Protein AF-U2PLC7-F1 (afdb_monomer_lite)

Secondary structure (DSSP, 8-state):
--SPEEEGGGTEEE-TTT--EEEE-PPPHHHHHHHHHHHHHH-TTSEEEEE-SS-EEES---HHHHHHHHHH---PEEPSS-HHHHHHHS--SEEEEE-S-HHHHHHHHHHHGGGBTTEEEEEETTTEEEEEETT--HHHHHHHHHHHTT--GGG------STT-

Structure (mmCIF, N/CA/C/O backbone):
data_AF-U2PLC7-F1
#
_entry.id   AF-U2PLC7-F1
#
loop_
_atom_site.group_PDB
_atom_site.id
_atom_site.type_symbol
_atom_site.label_atom_id
_atom_site.label_alt_id
_atom_site.label_comp_id
_atom_site.label_asym_id
_atom_site.label_entity_id
_atom_site.label_seq_id
_atom_site.pdbx_PDB_ins_code
_atom_site.Cartn_x
_atom_site.Cartn_y
_atom_site.Cartn_z
_atom_site.occupancy
_atom_site.B_iso_or_equiv
_atom_site.auth_seq_id
_atom_site.auth_comp_id
_atom_site.auth_asym_id
_atom_site.auth_atom_id
_atom_site.pdbx_PDB_model_num
ATOM 1 N N . MET A 1 1 ? 20.062 -13.210 -5.791 1.00 51.31 1 MET A N 1
ATOM 2 C CA . MET A 1 1 ? 19.249 -13.189 -7.028 1.00 51.31 1 MET A CA 1
ATOM 3 C C . MET A 1 1 ? 19.770 -12.076 -7.923 1.00 51.31 1 MET A C 1
ATOM 5 O O . MET A 1 1 ? 20.083 -11.020 -7.391 1.00 51.31 1 MET A O 1
ATOM 9 N N . THR A 1 2 ? 19.917 -12.320 -9.226 1.00 63.03 2 THR A N 1
ATOM 10 C CA . THR A 1 2 ? 20.499 -11.366 -10.198 1.00 63.03 2 THR A CA 1
ATOM 11 C C . THR A 1 2 ? 19.509 -10.904 -11.268 1.00 63.03 2 THR A C 1
ATOM 13 O O . THR A 1 2 ? 19.844 -10.040 -12.065 1.00 63.03 2 THR A O 1
ATOM 16 N N . ALA A 1 3 ? 18.303 -11.476 -11.298 1.00 70.94 3 ALA A N 1
ATOM 17 C CA . ALA A 1 3 ? 17.252 -11.091 -12.231 1.00 70.94 3 ALA A CA 1
ATOM 18 C C . ALA A 1 3 ? 16.467 -9.868 -11.718 1.00 70.94 3 ALA A C 1
ATOM 20 O O . ALA A 1 3 ? 16.354 -9.703 -10.494 1.00 70.94 3 ALA A O 1
ATOM 21 N N . PRO A 1 4 ? 15.898 -9.044 -12.620 1.00 74.12 4 PRO A N 1
ATOM 22 C CA . PRO A 1 4 ? 14.979 -7.971 -12.256 1.00 74.12 4 PRO A CA 1
ATOM 23 C C . PRO A 1 4 ? 13.819 -8.480 -11.401 1.00 74.12 4 PRO A C 1
ATOM 25 O O . PRO A 1 4 ? 13.280 -9.562 -11.635 1.00 74.12 4 PRO A O 1
ATOM 28 N N . GLN A 1 5 ? 13.456 -7.699 -10.390 1.00 79.94 5 GLN A N 1
ATOM 29 C CA . GLN A 1 5 ? 12.392 -8.031 -9.449 1.00 79.94 5 GLN A CA 1
ATOM 30 C C . GLN A 1 5 ? 11.142 -7.221 -9.765 1.00 79.94 5 GLN A C 1
ATOM 32 O O . GLN A 1 5 ? 11.236 -6.026 -10.039 1.00 79.94 5 GLN A O 1
ATOM 37 N N . ILE A 1 6 ? 9.982 -7.875 -9.696 1.00 78.31 6 ILE A N 1
ATOM 38 C CA . ILE A 1 6 ? 8.666 -7.260 -9.877 1.00 78.31 6 ILE A CA 1
ATOM 39 C C . ILE A 1 6 ? 7.971 -7.219 -8.516 1.00 78.31 6 ILE A C 1
ATOM 41 O O . ILE A 1 6 ? 7.800 -8.253 -7.874 1.00 78.31 6 ILE A O 1
ATOM 45 N N . ALA A 1 7 ? 7.550 -6.032 -8.086 1.00 78.56 7 ALA A N 1
ATOM 46 C CA . ALA A 1 7 ? 6.821 -5.808 -6.843 1.00 78.56 7 ALA A CA 1
ATOM 47 C C . ALA A 1 7 ? 5.506 -5.049 -7.094 1.00 78.56 7 ALA A C 1
ATOM 49 O O . ALA A 1 7 ? 5.287 -4.471 -8.163 1.00 78.56 7 ALA A O 1
ATOM 50 N N . PHE A 1 8 ? 4.612 -5.073 -6.099 1.00 81.88 8 PHE A N 1
ATOM 51 C CA . PHE A 1 8 ? 3.339 -4.334 -6.086 1.00 81.88 8 PHE A CA 1
ATOM 52 C C . PHE A 1 8 ? 2.487 -4.539 -7.350 1.00 81.88 8 PHE A C 1
ATOM 54 O O . PHE A 1 8 ? 2.048 -3.577 -7.974 1.00 81.88 8 PHE A O 1
ATOM 61 N N . ASN A 1 9 ? 2.297 -5.797 -7.762 1.00 76.56 9 ASN A N 1
ATOM 62 C CA . ASN A 1 9 ? 1.541 -6.176 -8.965 1.00 76.56 9 ASN A CA 1
ATOM 63 C C . ASN A 1 9 ? 2.055 -5.531 -10.268 1.00 76.56 9 ASN A C 1
ATOM 65 O O . ASN A 1 9 ? 1.284 -5.272 -11.186 1.00 76.56 9 ASN A O 1
ATOM 69 N N . GLY A 1 10 ? 3.365 -5.282 -10.368 1.00 74.25 10 GLY A N 1
ATOM 70 C CA . GLY A 1 10 ? 3.974 -4.597 -11.515 1.00 74.25 10 GLY A CA 1
ATOM 71 C C . GLY A 1 10 ? 4.098 -3.087 -11.326 1.00 74.25 10 GLY A C 1
ATOM 72 O O . GLY A 1 10 ? 4.520 -2.386 -12.240 1.00 74.25 10 GLY A O 1
ATOM 73 N N . GLY A 1 11 ? 3.751 -2.578 -10.141 1.00 75.06 11 GLY A N 1
ATOM 74 C CA . GLY A 1 11 ? 3.923 -1.176 -9.780 1.00 75.06 11 GLY A CA 1
ATOM 75 C C . GLY A 1 11 ? 5.390 -0.768 -9.675 1.00 75.06 11 GLY A C 1
ATOM 76 O O . GLY A 1 11 ? 5.719 0.382 -9.943 1.00 75.06 11 GLY A O 1
ATOM 77 N N . LEU A 1 12 ? 6.279 -1.701 -9.337 1.00 81.25 12 LEU A N 1
ATOM 78 C CA . LEU A 1 12 ? 7.716 -1.463 -9.282 1.00 81.25 12 LEU A CA 1
ATOM 79 C C . LEU A 1 12 ? 8.455 -2.603 -9.979 1.00 81.25 12 LEU A C 1
ATOM 81 O O . LEU A 1 12 ? 8.237 -3.770 -9.655 1.00 81.25 12 LEU A O 1
ATOM 85 N N . ILE A 1 13 ? 9.356 -2.258 -10.896 1.00 82.12 13 ILE A N 1
ATOM 86 C CA . ILE A 1 13 ? 10.337 -3.197 -11.447 1.00 82.12 13 ILE A CA 1
ATOM 87 C C . ILE A 1 13 ? 11.711 -2.589 -11.288 1.00 82.12 13 ILE A C 1
ATOM 89 O O . ILE A 1 13 ? 11.921 -1.445 -11.689 1.00 82.12 13 ILE A O 1
ATOM 93 N N . PHE A 1 14 ? 12.643 -3.342 -10.719 1.00 82.38 14 PHE A N 1
ATOM 94 C CA . PHE A 1 14 ? 14.002 -2.864 -10.507 1.00 82.38 14 PHE A CA 1
ATOM 95 C C . PHE A 1 14 ? 15.031 -3.980 -10.644 1.00 82.38 14 PHE A C 1
ATOM 97 O O . PHE A 1 14 ? 14.757 -5.153 -10.390 1.00 82.38 14 PHE A O 1
ATOM 104 N N . ASP A 1 15 ? 16.240 -3.594 -11.029 1.00 81.62 15 ASP A N 1
ATOM 105 C CA . ASP A 1 15 ? 17.410 -4.459 -10.973 1.00 81.62 15 ASP A CA 1
ATOM 106 C C . ASP A 1 15 ? 17.987 -4.431 -9.544 1.00 81.62 15 ASP A C 1
ATOM 108 O O . ASP A 1 15 ? 18.396 -3.366 -9.069 1.00 81.62 15 ASP A O 1
ATOM 112 N N . PRO A 1 16 ? 18.044 -5.571 -8.833 1.00 78.38 16 PRO A N 1
ATOM 113 C CA . PRO A 1 16 ? 18.529 -5.609 -7.458 1.00 78.38 16 PRO A CA 1
ATOM 114 C C . PRO A 1 16 ? 20.038 -5.339 -7.323 1.00 78.38 16 PRO A C 1
ATOM 116 O O . PRO A 1 16 ? 20.480 -4.977 -6.231 1.00 78.38 16 PRO A O 1
ATOM 119 N N . GLN A 1 17 ? 20.834 -5.502 -8.387 1.00 82.31 17 GLN A N 1
ATOM 120 C CA . GLN A 1 17 ? 22.279 -5.244 -8.363 1.00 82.31 17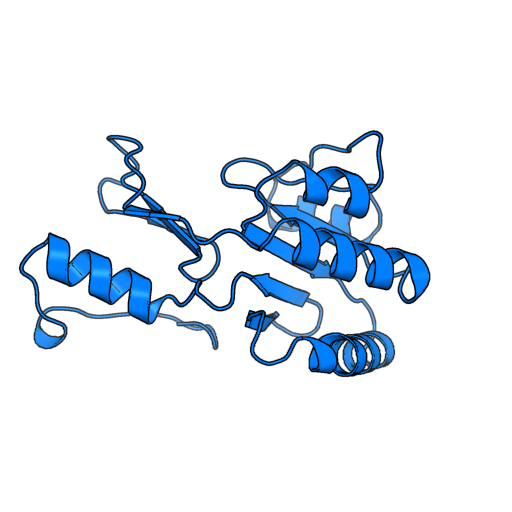 GLN A CA 1
ATOM 121 C C . GLN A 1 17 ? 22.588 -3.762 -8.537 1.00 82.31 17 GLN A C 1
ATOM 123 O O . GLN A 1 17 ? 23.326 -3.177 -7.745 1.00 82.31 17 GLN A O 1
ATOM 128 N N . THR A 1 18 ? 22.016 -3.152 -9.573 1.00 81.81 18 THR A N 1
ATOM 129 C CA . THR A 1 18 ? 22.270 -1.742 -9.901 1.00 81.81 18 THR A CA 1
ATOM 130 C C . THR A 1 18 ? 21.348 -0.788 -9.149 1.00 81.81 18 THR A C 1
ATOM 132 O O . THR A 1 18 ? 21.589 0.418 -9.141 1.00 81.81 18 THR A O 1
ATOM 135 N N . ARG A 1 19 ? 20.287 -1.316 -8.521 1.00 77.75 19 ARG A N 1
ATOM 136 C CA . ARG A 1 19 ? 19.152 -0.562 -7.959 1.00 77.75 19 ARG A CA 1
ATOM 137 C C . ARG A 1 19 ? 18.444 0.321 -8.988 1.00 77.75 19 ARG A C 1
ATOM 139 O O . ARG A 1 19 ? 17.708 1.233 -8.617 1.00 77.75 19 ARG A O 1
ATOM 146 N N . LYS A 1 20 ? 18.654 0.067 -10.283 1.00 80.56 20 LYS A N 1
ATOM 147 C CA . LYS A 1 20 ? 18.008 0.815 -11.356 1.00 80.56 20 LYS A CA 1
ATOM 148 C C . LYS A 1 20 ? 16.533 0.438 -11.416 1.00 80.56 20 LYS A C 1
ATOM 150 O O . LYS A 1 20 ? 16.195 -0.724 -11.631 1.00 80.56 20 LYS A O 1
ATOM 155 N N . THR A 1 21 ? 15.667 1.435 -11.283 1.00 82.19 21 THR A N 1
ATOM 156 C CA . THR A 1 21 ? 14.225 1.276 -11.477 1.00 82.19 21 THR A CA 1
ATOM 157 C C . THR A 1 21 ? 13.889 1.294 -12.968 1.00 82.19 21 THR A C 1
ATOM 159 O O . THR A 1 21 ? 14.269 2.216 -13.688 1.00 82.19 21 THR A O 1
ATOM 162 N N . LEU A 1 22 ? 13.187 0.261 -13.426 1.00 77.06 22 LEU A N 1
ATOM 163 C CA . LEU A 1 22 ? 12.696 0.085 -14.795 1.00 77.06 22 LEU A CA 1
ATOM 164 C C . LEU A 1 22 ? 11.228 0.515 -14.922 1.00 77.06 22 LEU A C 1
ATOM 166 O O . LEU A 1 22 ? 10.853 1.136 -15.910 1.00 77.06 22 LEU A O 1
ATOM 170 N N . VAL A 1 23 ? 10.414 0.239 -13.900 1.00 81.06 23 VAL A N 1
ATOM 171 C CA . VAL A 1 23 ? 9.004 0.652 -13.823 1.00 81.06 23 VAL A CA 1
ATOM 172 C C . VAL A 1 23 ? 8.738 1.261 -12.455 1.00 81.06 23 VAL A C 1
ATOM 174 O O . VAL A 1 23 ? 9.145 0.694 -11.445 1.00 81.06 23 VAL A O 1
ATOM 177 N N . HIS A 1 24 ? 8.053 2.406 -12.430 1.00 85.50 24 HIS A N 1
ATOM 178 C CA . HIS A 1 24 ? 7.680 3.127 -11.211 1.00 85.50 24 HIS A CA 1
ATOM 179 C C . HIS A 1 24 ? 6.255 3.691 -11.335 1.00 85.50 24 HIS A C 1
ATOM 181 O O . HIS A 1 24 ? 6.020 4.818 -11.783 1.00 85.50 24 HIS A O 1
ATOM 187 N N . HIS A 1 25 ? 5.278 2.888 -10.941 1.00 90.50 25 HIS A N 1
ATOM 188 C CA . HIS A 1 25 ? 3.852 3.190 -10.959 1.00 90.50 25 HIS A CA 1
ATOM 189 C C . HIS A 1 25 ? 3.281 3.182 -9.543 1.00 90.50 25 HIS A C 1
ATOM 191 O O . HIS A 1 25 ? 2.477 2.328 -9.174 1.00 90.50 25 HIS A O 1
ATOM 197 N N . ALA A 1 26 ? 3.683 4.182 -8.762 1.00 92.38 26 ALA A N 1
ATOM 198 C CA . ALA A 1 26 ? 3.032 4.504 -7.504 1.00 92.38 26 ALA A CA 1
ATOM 199 C C . ALA A 1 26 ? 1.577 4.970 -7.720 1.00 92.38 26 ALA A C 1
ATOM 201 O O . ALA A 1 26 ? 1.171 5.376 -8.821 1.00 92.38 26 ALA A O 1
ATOM 202 N N . LEU A 1 27 ? 0.790 4.902 -6.650 1.00 95.00 27 LEU A N 1
ATOM 203 C CA . LEU A 1 27 ? -0.517 5.536 -6.550 1.00 95.00 27 LEU A CA 1
ATOM 204 C C . LEU A 1 27 ? -0.367 7.055 -6.648 1.00 95.00 27 LEU A C 1
ATOM 206 O O . LEU A 1 27 ? 0.617 7.635 -6.188 1.00 95.00 27 LEU A O 1
ATOM 210 N N . ASP A 1 28 ? -1.373 7.707 -7.228 1.00 94.69 28 ASP A N 1
ATOM 211 C CA . ASP A 1 28 ? -1.446 9.162 -7.185 1.00 94.69 28 ASP A CA 1
ATOM 212 C C . ASP A 1 28 ? -1.593 9.633 -5.716 1.00 94.69 28 ASP A C 1
ATOM 214 O O . ASP A 1 28 ? -2.453 9.112 -4.992 1.00 94.69 28 ASP A O 1
ATOM 218 N N . PRO A 1 29 ? -0.774 10.596 -5.244 1.00 95.94 29 PRO A N 1
ATOM 219 C CA . PRO A 1 29 ? -0.818 11.077 -3.859 1.00 95.94 29 PRO A CA 1
ATOM 220 C C . PRO A 1 29 ? -2.180 11.636 -3.428 1.00 95.94 29 PRO A C 1
ATOM 222 O O . PRO A 1 29 ? -2.628 11.414 -2.303 1.00 95.94 29 PRO A O 1
ATOM 225 N N . LYS A 1 30 ? -2.890 12.340 -4.323 1.00 95.94 30 LYS A N 1
ATOM 226 C CA . LYS A 1 30 ? -4.215 12.897 -4.004 1.00 95.94 30 LYS A CA 1
ATOM 227 C C . LYS A 1 30 ? -5.258 11.789 -3.934 1.00 95.94 30 LYS A C 1
ATOM 229 O O . LYS A 1 30 ? -6.091 11.792 -3.030 1.00 95.94 30 LYS A O 1
ATOM 234 N N . LEU A 1 31 ? -5.197 10.838 -4.864 1.00 96.56 31 LEU A N 1
ATOM 235 C CA . LEU A 1 31 ? -6.094 9.687 -4.902 1.00 96.56 31 LEU A CA 1
ATOM 236 C C . LEU A 1 31 ? -5.929 8.799 -3.666 1.00 96.56 31 LEU A C 1
ATOM 238 O O . LEU A 1 31 ? -6.914 8.484 -3.004 1.00 96.56 31 LEU A O 1
ATOM 242 N N . SER A 1 32 ? -4.693 8.435 -3.325 1.00 97.31 32 SER A N 1
ATOM 243 C CA . SER A 1 32 ? -4.398 7.629 -2.134 1.00 97.31 32 SER A CA 1
ATOM 244 C C . SER A 1 32 ? -4.796 8.355 -0.847 1.00 97.31 32 SER A C 1
ATOM 246 O O . SER A 1 32 ? -5.477 7.763 -0.012 1.00 97.31 32 SER A O 1
ATOM 248 N N . SER A 1 33 ? -4.493 9.652 -0.719 1.00 98.31 33 SER A N 1
ATOM 249 C CA . SER A 1 33 ? -4.954 10.479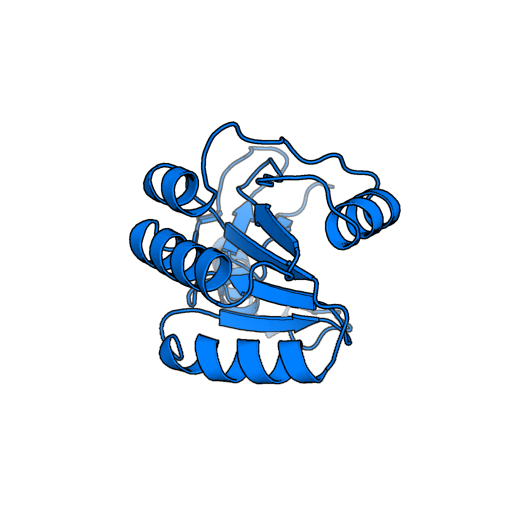 0.406 1.00 98.31 33 SER A CA 1
ATOM 250 C C . SER A 1 33 ? -6.484 10.497 0.540 1.00 98.31 33 SER A C 1
ATOM 252 O O . SER A 1 33 ? -7.013 10.343 1.645 1.00 98.31 33 SER A O 1
ATOM 254 N N . ASN A 1 34 ? -7.210 10.620 -0.576 1.00 98.31 34 ASN A N 1
ATOM 255 C CA . ASN A 1 34 ? -8.674 10.587 -0.591 1.00 98.31 34 ASN A CA 1
ATOM 256 C C . ASN A 1 34 ? -9.223 9.222 -0.138 1.00 98.31 34 ASN A C 1
ATOM 258 O O . ASN A 1 34 ? -10.067 9.158 0.756 1.00 98.31 34 ASN A O 1
ATOM 262 N N . ILE A 1 35 ? -8.702 8.124 -0.696 1.00 98.38 35 ILE A N 1
ATOM 263 C CA . ILE A 1 35 ? -9.096 6.760 -0.308 1.00 98.38 35 ILE A CA 1
ATOM 264 C C . ILE A 1 35 ? -8.859 6.544 1.192 1.00 98.38 35 ILE A C 1
ATOM 266 O O . ILE A 1 35 ? -9.756 6.088 1.897 1.00 98.38 35 ILE A O 1
ATOM 270 N N . LEU A 1 36 ? -7.690 6.932 1.704 1.00 98.69 36 LEU A N 1
ATOM 271 C CA . LEU A 1 36 ? -7.340 6.789 3.120 1.00 98.69 36 LEU A CA 1
ATOM 272 C C . LEU A 1 36 ? -8.231 7.641 4.032 1.00 98.69 36 LEU A C 1
ATOM 274 O O . LEU A 1 36 ? -8.618 7.184 5.105 1.00 98.69 36 LEU A O 1
ATOM 278 N N . THR A 1 37 ? -8.630 8.836 3.588 1.00 98.62 37 THR A N 1
ATOM 279 C CA . THR A 1 37 ? -9.601 9.677 4.309 1.00 98.62 37 THR A CA 1
ATOM 280 C C . THR A 1 37 ? -10.955 8.977 4.431 1.00 98.62 37 THR A C 1
ATOM 282 O O . THR A 1 37 ? -11.537 8.925 5.514 1.00 98.62 37 THR A O 1
ATOM 285 N N . ILE A 1 38 ? -11.445 8.396 3.333 1.00 98.38 38 ILE A N 1
ATOM 286 C CA . ILE A 1 38 ? -12.705 7.644 3.306 1.00 98.38 38 ILE A CA 1
ATOM 287 C C . ILE A 1 38 ? -12.637 6.428 4.232 1.00 98.38 38 ILE A C 1
ATOM 289 O O . ILE A 1 38 ? -13.584 6.188 4.982 1.00 98.38 38 ILE A O 1
ATOM 293 N N . LEU A 1 39 ? -11.536 5.673 4.190 1.00 98.25 39 LEU A N 1
ATOM 294 C CA . LEU A 1 39 ? -11.334 4.499 5.041 1.00 98.25 39 LEU A CA 1
ATOM 295 C C . LEU A 1 39 ? -11.347 4.886 6.521 1.00 98.25 39 LEU A C 1
ATOM 297 O O . LEU A 1 39 ? -12.101 4.296 7.289 1.00 98.25 39 LEU A O 1
ATOM 301 N N . ALA A 1 40 ? -10.611 5.929 6.906 1.00 97.81 40 ALA A N 1
ATOM 302 C CA . ALA A 1 40 ? -10.582 6.402 8.288 1.00 97.81 40 ALA A CA 1
ATOM 303 C C . ALA A 1 40 ? -11.966 6.856 8.792 1.00 97.81 40 ALA A C 1
ATOM 305 O O . ALA A 1 40 ? -12.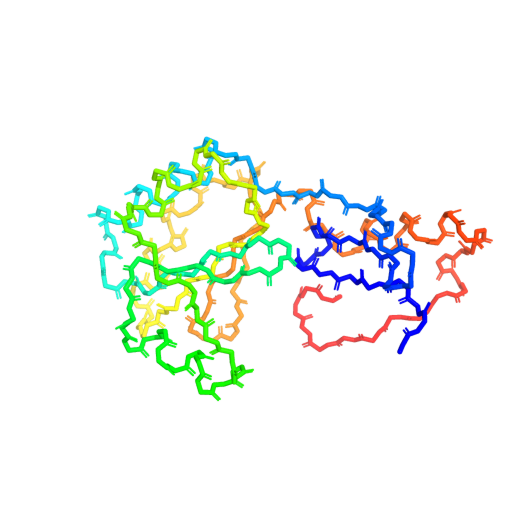312 6.622 9.948 1.00 97.81 40 ALA A O 1
ATOM 306 N N . GLN A 1 41 ? -12.772 7.490 7.933 1.00 97.94 41 GLN A N 1
ATOM 307 C CA . GLN A 1 41 ? -14.091 8.013 8.309 1.00 97.94 41 GLN A CA 1
ATOM 308 C C . GLN A 1 41 ? -15.190 6.948 8.341 1.00 97.94 41 GLN A C 1
ATOM 310 O O . GLN A 1 41 ? -16.057 6.988 9.212 1.00 97.94 41 GLN A O 1
ATOM 315 N N . LYS A 1 42 ? -15.202 6.034 7.365 1.00 97.94 42 LYS A N 1
ATOM 316 C CA . LYS A 1 42 ? -16.310 5.088 7.158 1.00 97.94 42 LYS A CA 1
ATOM 317 C C . LYS A 1 42 ? -16.006 3.669 7.625 1.00 97.94 42 LYS A C 1
ATOM 319 O O . LYS A 1 42 ? -16.938 2.917 7.891 1.00 97.94 42 LYS A O 1
ATOM 324 N N . PHE A 1 43 ? -14.728 3.311 7.707 1.00 97.62 43 PHE A N 1
ATOM 325 C CA . PHE A 1 43 ? -14.264 1.963 8.023 1.00 97.62 43 PHE A CA 1
ATOM 326 C C . PHE A 1 43 ? -13.146 1.971 9.082 1.00 97.62 43 PHE A C 1
ATOM 328 O O . PHE A 1 43 ? -12.100 1.357 8.868 1.00 97.62 43 PHE A O 1
ATOM 335 N N . PRO A 1 44 ? -13.322 2.649 10.235 1.00 96.44 44 PRO A N 1
ATOM 336 C CA . PRO A 1 44 ? -12.269 2.770 11.248 1.00 96.44 44 PRO A CA 1
ATOM 337 C C . PRO A 1 44 ? -11.813 1.422 11.834 1.00 96.44 44 PRO A C 1
ATOM 339 O O . PRO A 1 44 ? -10.710 1.336 12.377 1.00 96.44 44 PRO A O 1
ATOM 342 N N . GLN A 1 45 ? -12.643 0.379 11.721 1.00 95.81 45 GLN A N 1
ATOM 343 C CA . GLN A 1 45 ? -12.352 -0.988 12.155 1.00 95.81 45 GLN A CA 1
ATOM 344 C C . GLN A 1 45 ? -11.381 -1.743 11.237 1.00 95.81 45 GLN A C 1
ATOM 346 O O . GLN A 1 45 ? -10.849 -2.768 11.643 1.00 95.81 45 GLN A O 1
ATOM 351 N N . VAL A 1 46 ? -11.167 -1.272 10.007 1.00 97.81 46 VAL A N 1
ATOM 352 C CA . VAL A 1 46 ? -10.296 -1.934 9.029 1.00 97.81 46 VAL A CA 1
ATOM 353 C C . VAL A 1 46 ? -8.845 -1.591 9.336 1.00 97.81 46 VAL A C 1
ATOM 355 O O . VAL A 1 46 ? -8.496 -0.416 9.470 1.00 97.81 46 VAL A O 1
ATOM 358 N N . SER A 1 47 ? -7.986 -2.606 9.410 1.00 98.44 47 SER A N 1
ATOM 359 C CA . SER A 1 47 ? -6.545 -2.385 9.525 1.00 98.44 47 SER A CA 1
ATOM 360 C C . SER A 1 47 ? -5.995 -1.950 8.172 1.00 98.44 47 SER A C 1
ATOM 362 O O . SER A 1 47 ? -6.208 -2.622 7.160 1.00 98.44 47 SER A O 1
ATOM 364 N N . VAL A 1 48 ? -5.269 -0.833 8.148 1.00 98.50 48 VAL A N 1
ATOM 365 C CA . VAL A 1 48 ? -4.733 -0.245 6.915 1.00 98.50 48 VAL A CA 1
ATOM 366 C C . VAL A 1 48 ? -3.214 -0.202 6.970 1.00 98.50 48 VAL A C 1
ATOM 368 O O . VAL A 1 48 ? -2.624 0.348 7.899 1.00 98.50 48 VAL A O 1
ATOM 371 N N . SER A 1 49 ? -2.595 -0.760 5.936 1.00 98.44 49 SER A N 1
ATOM 372 C CA . SER A 1 49 ? -1.154 -0.744 5.704 1.00 98.44 49 SER A CA 1
ATOM 373 C C . SER A 1 49 ? -0.828 0.011 4.422 1.00 98.44 49 SER A C 1
ATOM 375 O O . SER A 1 49 ? -1.436 -0.246 3.384 1.00 98.44 49 SER A O 1
ATOM 377 N N . CYS A 1 50 ? 0.156 0.903 4.476 1.00 98.50 50 CYS A N 1
ATOM 378 C CA . CYS A 1 50 ? 0.681 1.618 3.315 1.00 98.50 50 CYS A CA 1
ATOM 379 C C . CYS A 1 50 ? 2.109 1.154 3.034 1.00 98.50 50 CYS A C 1
ATOM 381 O O . CYS A 1 50 ? 2.916 1.094 3.954 1.00 98.50 50 CYS A O 1
ATOM 383 N N . TYR A 1 51 ? 2.436 0.862 1.781 1.00 97.56 51 TYR A N 1
ATOM 384 C CA . TYR A 1 51 ? 3.785 0.465 1.381 1.00 97.56 51 TYR A CA 1
ATOM 385 C C . TYR A 1 51 ? 4.344 1.462 0.376 1.00 97.56 51 TYR A C 1
ATOM 387 O O . TYR A 1 51 ? 3.681 1.759 -0.626 1.00 97.56 51 TYR A O 1
ATOM 395 N N . ASP A 1 52 ? 5.554 1.949 0.629 1.00 94.38 52 ASP A N 1
ATOM 396 C CA . ASP A 1 52 ? 6.386 2.543 -0.417 1.00 94.38 52 ASP A CA 1
ATOM 397 C C . ASP A 1 52 ? 7.339 1.479 -0.998 1.00 94.38 52 ASP A C 1
ATOM 399 O O . ASP A 1 52 ? 7.094 0.279 -0.872 1.00 94.38 52 ASP A O 1
ATOM 403 N N . GLN A 1 53 ? 8.396 1.898 -1.694 1.00 87.94 53 GLN A N 1
ATOM 404 C CA . GLN A 1 53 ? 9.369 0.978 -2.283 1.00 87.94 53 GLN A CA 1
ATOM 405 C C . GLN A 1 53 ? 10.128 0.125 -1.245 1.00 87.94 53 GLN A C 1
ATOM 407 O O . GLN A 1 53 ? 10.565 -0.977 -1.583 1.00 87.94 53 GLN A O 1
ATOM 412 N N . ALA A 1 54 ? 10.338 0.628 -0.032 1.00 88.75 54 ALA A N 1
ATOM 413 C CA . ALA A 1 54 ? 11.219 0.032 0.968 1.00 88.75 54 ALA A CA 1
ATOM 414 C C . ALA A 1 54 ? 10.491 -0.346 2.261 1.00 88.75 54 ALA A C 1
ATOM 416 O O . ALA A 1 54 ? 10.841 -1.345 2.889 1.00 88.75 54 ALA A O 1
ATOM 417 N N . ASP A 1 55 ? 9.487 0.435 2.639 1.00 96.25 55 ASP A N 1
ATOM 418 C CA . ASP A 1 55 ? 8.965 0.469 3.989 1.00 96.25 55 ASP A CA 1
ATOM 419 C C . ASP A 1 55 ? 7.451 0.254 4.035 1.00 96.25 55 ASP A C 1
ATOM 421 O O . ASP A 1 55 ? 6.688 0.540 3.105 1.00 96.25 55 ASP A O 1
ATOM 425 N N . TRP A 1 56 ? 7.024 -0.264 5.182 1.00 97.88 56 TRP A N 1
ATOM 426 C CA . TRP A 1 56 ? 5.638 -0.511 5.543 1.00 97.88 56 TRP A CA 1
ATOM 427 C C . TRP A 1 56 ? 5.225 0.471 6.636 1.00 97.88 56 TRP A C 1
ATOM 429 O O . TRP A 1 56 ? 5.841 0.502 7.696 1.00 97.88 56 TRP A O 1
ATOM 439 N N . TYR A 1 57 ? 4.166 1.240 6.406 1.00 98.62 57 TYR A N 1
ATOM 440 C CA . TYR A 1 57 ? 3.670 2.277 7.304 1.00 98.62 57 TYR A CA 1
ATOM 441 C C . TYR A 1 57 ? 2.259 1.981 7.796 1.00 98.62 57 TYR A C 1
ATOM 443 O O . TYR A 1 57 ? 1.395 1.538 7.032 1.00 98.62 57 TYR A O 1
ATOM 451 N N . VAL A 1 58 ? 2.018 2.301 9.065 1.00 98.62 58 VAL A N 1
ATOM 452 C CA . VAL A 1 58 ? 0.705 2.192 9.711 1.00 98.62 58 VAL A CA 1
ATOM 453 C C . VAL A 1 58 ? 0.458 3.384 10.631 1.00 98.62 58 VAL A C 1
ATOM 455 O O . VAL A 1 58 ? 1.386 3.951 11.206 1.00 98.62 58 VAL A O 1
ATOM 458 N N . GLU A 1 59 ? -0.811 3.735 10.817 1.00 97.38 59 GLU A N 1
ATOM 459 C CA . GLU A 1 59 ? -1.235 4.710 11.832 1.00 97.38 59 GLU A CA 1
ATOM 460 C 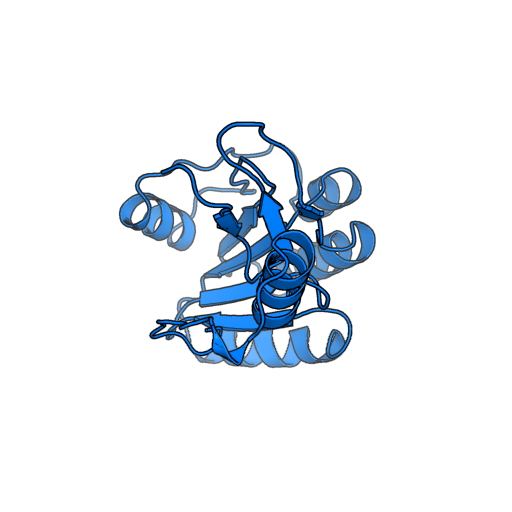C . GLU A 1 59 ? -1.152 4.134 13.255 1.00 97.38 59 GLU A C 1
ATOM 462 O O . GLU A 1 59 ? -0.838 4.836 14.213 1.00 97.38 59 GLU A O 1
ATOM 467 N N . ARG A 1 60 ? -1.447 2.839 13.400 1.00 96.44 60 ARG A N 1
ATOM 468 C CA . ARG A 1 60 ? -1.460 2.116 14.674 1.00 96.44 60 ARG A CA 1
ATOM 469 C C . ARG A 1 60 ? -1.209 0.630 14.443 1.00 96.44 60 ARG A C 1
ATOM 471 O O . ARG A 1 60 ? -1.459 0.118 13.357 1.00 96.44 60 ARG A O 1
ATOM 478 N N . VAL A 1 61 ? -0.780 -0.062 15.492 1.00 97.81 61 VAL A N 1
ATOM 479 C CA . VAL A 1 61 ? -0.663 -1.524 15.503 1.00 97.81 61 VAL A CA 1
ATOM 480 C C . VAL A 1 61 ? -1.913 -2.102 16.163 1.00 97.81 61 VAL A C 1
ATOM 482 O O . VAL A 1 61 ? -2.040 -2.071 17.386 1.00 97.81 61 VAL A O 1
ATOM 485 N N . ASP A 1 62 ? -2.853 -2.584 15.352 1.00 97.12 62 ASP A N 1
ATOM 486 C CA . ASP A 1 62 ? -4.060 -3.292 15.794 1.00 97.12 62 ASP A CA 1
ATOM 487 C C . ASP A 1 62 ? -4.003 -4.791 15.436 1.00 97.12 62 ASP A C 1
ATOM 489 O O . ASP A 1 62 ? -2.954 -5.301 15.040 1.00 97.12 62 ASP A O 1
ATOM 493 N N . GLY A 1 63 ? -5.104 -5.523 15.638 1.00 96.69 63 GLY A N 1
ATOM 494 C CA . GLY A 1 63 ? -5.143 -6.982 15.485 1.00 96.69 63 GLY A CA 1
ATOM 495 C C . GLY A 1 63 ? -4.715 -7.470 14.098 1.00 96.69 63 GLY A C 1
ATOM 496 O O . GLY A 1 63 ? -3.881 -8.372 14.005 1.00 96.69 63 GLY A O 1
ATOM 497 N N . GLY A 1 64 ? -5.214 -6.835 13.032 1.00 96.75 64 GLY A N 1
ATOM 498 C CA . GLY A 1 64 ? -4.827 -7.172 11.662 1.00 96.75 64 GLY A CA 1
ATOM 499 C C . GLY A 1 64 ? -3.347 -6.894 11.399 1.00 96.75 64 GLY A C 1
ATOM 500 O O . GLY A 1 64 ? -2.652 -7.736 10.834 1.00 96.75 64 GLY A O 1
ATOM 501 N N . ILE A 1 65 ? -2.821 -5.764 11.884 1.00 97.94 65 ILE A N 1
ATOM 502 C CA . ILE A 1 65 ? -1.390 -5.449 11.750 1.00 97.94 65 ILE A CA 1
ATOM 503 C C . ILE A 1 65 ? -0.522 -6.454 12.517 1.00 97.94 65 ILE A C 1
ATOM 505 O O . ILE A 1 65 ? 0.475 -6.925 11.976 1.00 97.94 65 ILE A O 1
ATOM 509 N N . LEU A 1 66 ? -0.900 -6.842 13.739 1.00 97.75 66 LEU A N 1
ATOM 510 C CA . LEU A 1 66 ? -0.180 -7.866 14.506 1.00 97.75 66 LEU A CA 1
ATOM 511 C C . LEU A 1 66 ? -0.158 -9.218 13.784 1.00 97.75 66 LEU A C 1
ATOM 513 O O . LEU A 1 66 ? 0.874 -9.895 13.780 1.00 97.75 66 LEU A O 1
ATOM 517 N N . HIS A 1 67 ? -1.275 -9.601 13.164 1.00 95.19 67 HIS A N 1
ATOM 518 C CA . HIS A 1 67 ? -1.347 -10.807 12.347 1.00 95.19 67 HIS A CA 1
ATOM 519 C C . HIS A 1 67 ? -0.376 -10.732 11.162 1.00 95.19 67 HIS A C 1
ATOM 521 O O . HIS A 1 67 ? 0.424 -11.645 10.951 1.00 95.19 67 HIS A O 1
ATOM 527 N N . GLU A 1 68 ? -0.371 -9.605 10.452 1.00 95.81 68 GLU A N 1
ATOM 528 C CA . GLU A 1 68 ? 0.515 -9.387 9.311 1.00 95.81 68 GLU A CA 1
ATOM 529 C C . GLU A 1 68 ? 2.000 -9.379 9.705 1.00 95.81 68 GLU A C 1
ATOM 531 O O . GLU A 1 68 ? 2.845 -9.941 9.002 1.00 95.81 68 GLU A O 1
ATOM 536 N N . GLN A 1 69 ? 2.338 -8.805 10.864 1.00 96.94 69 GLN A N 1
ATOM 537 C CA . GLN A 1 69 ? 3.695 -8.862 11.413 1.00 96.94 69 GLN A CA 1
ATOM 538 C C . GLN A 1 69 ? 4.140 -10.304 11.670 1.00 96.94 69 GLN A C 1
ATOM 540 O O . GLN A 1 69 ? 5.290 -10.654 11.398 1.00 96.94 69 GLN A O 1
ATOM 545 N N . ALA A 1 70 ? 3.248 -11.150 12.192 1.00 96.19 70 ALA A N 1
ATOM 546 C CA . ALA A 1 70 ? 3.548 -12.557 12.437 1.00 96.19 70 ALA A CA 1
ATOM 547 C C . ALA A 1 70 ? 3.752 -13.334 11.126 1.00 96.19 70 ALA A C 1
ATOM 549 O O . ALA A 1 70 ? 4.669 -14.155 11.038 1.00 96.19 70 ALA A O 1
ATOM 550 N N . LEU A 1 71 ? 2.938 -13.040 10.107 1.00 93.38 71 LEU A N 1
ATOM 551 C CA . LEU A 1 71 ? 2.997 -13.682 8.794 1.00 93.38 71 LEU A CA 1
ATOM 552 C C . LEU A 1 71 ? 4.277 -13.313 8.029 1.00 93.38 71 LEU A C 1
ATOM 554 O O . LEU A 1 71 ? 5.012 -14.187 7.569 1.00 93.38 71 LEU A O 1
ATOM 558 N N . THR A 1 72 ? 4.566 -12.018 7.922 1.00 91.88 72 THR A N 1
ATOM 559 C CA . THR A 1 72 ? 5.678 -11.493 7.109 1.00 91.88 72 THR A CA 1
ATOM 560 C C . THR A 1 72 ? 7.011 -11.467 7.849 1.00 91.88 72 THR A C 1
ATOM 562 O O . THR A 1 72 ? 8.065 -11.361 7.220 1.00 91.88 72 THR A O 1
ATOM 565 N N . ARG A 1 73 ? 6.978 -11.542 9.188 1.00 94.88 73 ARG A N 1
ATOM 566 C CA . ARG A 1 73 ? 8.117 -11.288 10.090 1.00 94.88 73 ARG A CA 1
ATOM 567 C C . ARG A 1 73 ? 8.720 -9.889 9.932 1.00 94.88 73 ARG A C 1
ATOM 569 O O . ARG A 1 73 ? 9.866 -9.664 10.324 1.00 94.88 73 ARG A O 1
ATOM 576 N N . GLN A 1 74 ? 7.958 -8.951 9.377 1.00 94.06 74 GLN A N 1
ATOM 577 C CA . GLN A 1 74 ? 8.343 -7.552 9.234 1.00 94.06 74 GLN A CA 1
ATOM 578 C C . GLN A 1 74 ? 7.694 -6.708 10.333 1.00 94.06 74 GLN A C 1
ATOM 580 O O . GLN A 1 74 ? 6.724 -7.115 10.976 1.00 94.06 74 GLN A O 1
ATOM 585 N N . LYS A 1 75 ? 8.254 -5.525 10.588 1.00 94.81 75 LYS A N 1
ATOM 586 C CA . LYS A 1 75 ? 7.686 -4.552 11.527 1.00 94.81 75 LYS A CA 1
ATOM 587 C C . LYS A 1 75 ? 7.331 -3.280 10.765 1.00 94.81 75 LYS A C 1
ATOM 589 O O . LYS A 1 75 ? 8.197 -2.796 10.039 1.00 94.81 75 LYS A O 1
ATOM 594 N N . PRO A 1 76 ? 6.119 -2.734 10.944 1.00 97.88 76 PRO A N 1
ATOM 595 C CA . PRO A 1 76 ? 5.772 -1.473 10.327 1.00 97.88 76 PRO A CA 1
ATOM 596 C C . PRO A 1 76 ? 6.460 -0.311 11.043 1.00 97.88 76 PRO A C 1
ATOM 598 O O . PRO A 1 76 ? 6.758 -0.364 12.241 1.00 97.88 76 PRO A O 1
ATOM 601 N N . ILE A 1 77 ? 6.622 0.778 10.309 1.00 98.50 77 ILE A N 1
ATOM 602 C CA . ILE A 1 77 ? 6.889 2.107 10.830 1.00 98.50 77 ILE A CA 1
ATOM 603 C C . ILE A 1 77 ? 5.549 2.712 11.248 1.00 98.50 77 ILE A C 1
ATOM 605 O O . ILE A 1 77 ? 4.659 2.944 10.428 1.00 98.50 77 ILE A O 1
ATOM 609 N N . VAL A 1 78 ? 5.402 2.977 12.544 1.00 98.38 78 VAL A N 1
ATOM 610 C CA . VAL A 1 78 ? 4.236 3.695 13.068 1.00 98.38 78 VAL A CA 1
ATOM 611 C C . VAL A 1 78 ? 4.462 5.191 12.874 1.00 98.38 78 VAL A C 1
ATOM 613 O O . VAL A 1 78 ? 5.409 5.754 13.428 1.00 98.38 78 VAL A O 1
ATOM 616 N N . ILE A 1 79 ? 3.609 5.833 12.080 1.00 98.12 79 ILE A N 1
ATOM 617 C CA . ILE A 1 79 ? 3.721 7.264 11.770 1.00 98.12 79 ILE A CA 1
ATOM 618 C C . ILE A 1 79 ? 2.960 8.126 12.789 1.00 98.12 79 ILE A C 1
ATOM 620 O O . ILE A 1 79 ? 1.967 7.701 13.367 1.00 98.12 79 ILE A O 1
ATOM 624 N N . GLN A 1 80 ? 3.411 9.368 13.000 1.00 96.62 80 GLN A N 1
ATOM 625 C CA . GLN A 1 80 ? 2.806 10.314 13.959 1.00 96.62 80 GLN A CA 1
ATOM 626 C C . GLN A 1 80 ? 1.734 11.234 13.340 1.00 96.62 80 GLN A C 1
ATOM 628 O O . GLN A 1 80 ? 1.400 12.277 13.896 1.00 96.62 80 GLN A O 1
ATOM 633 N N . GLN A 1 81 ? 1.210 10.870 12.173 1.00 96.62 81 GLN A N 1
ATOM 634 C CA . GLN A 1 81 ? 0.170 11.603 11.452 1.00 96.62 81 GLN A CA 1
ATOM 635 C C . GLN A 1 81 ? -0.804 10.613 10.816 1.00 96.62 81 GLN A C 1
ATOM 637 O O . GLN A 1 81 ? -0.538 9.412 10.798 1.00 96.62 81 GLN A O 1
ATOM 642 N N . THR A 1 82 ? -1.913 11.101 10.263 1.00 98.12 82 THR A N 1
ATOM 643 C CA . THR A 1 82 ? -2.831 10.214 9.534 1.00 98.12 82 THR A CA 1
ATOM 644 C C . THR A 1 82 ? -2.170 9.680 8.258 1.00 98.12 82 THR A C 1
ATOM 646 O O . THR A 1 82 ? -1.407 10.391 7.596 1.00 98.12 82 THR A O 1
ATOM 649 N N . LEU A 1 83 ? -2.501 8.454 7.856 1.00 98.44 83 LEU A N 1
ATOM 650 C CA . LEU A 1 83 ? -2.116 7.864 6.576 1.00 98.44 83 LEU A CA 1
ATOM 651 C C . LEU A 1 83 ? -2.589 8.755 5.423 1.00 98.44 83 LEU A C 1
ATOM 653 O O . LEU A 1 83 ? -1.872 8.909 4.439 1.00 98.44 83 LEU A O 1
ATOM 657 N N . ALA A 1 84 ? -3.750 9.402 5.563 1.00 98.06 84 ALA A N 1
ATOM 658 C CA . ALA A 1 84 ? -4.252 10.357 4.581 1.00 98.06 84 ALA A CA 1
ATOM 659 C C . ALA A 1 84 ? -3.312 11.559 4.389 1.00 98.06 84 ALA A C 1
ATOM 661 O O . ALA A 1 84 ? -3.039 11.925 3.247 1.00 98.06 84 ALA A O 1
ATOM 662 N N . GLN A 1 85 ? -2.800 12.158 5.470 1.00 98.00 85 GLN A N 1
ATOM 663 C CA . GLN A 1 85 ? -1.802 13.237 5.398 1.00 98.00 85 GLN A CA 1
ATOM 664 C C . GLN A 1 85 ? -0.464 12.724 4.862 1.00 98.00 85 GLN A C 1
ATOM 666 O O . GLN A 1 85 ? 0.153 13.368 4.018 1.00 98.00 85 GLN A O 1
ATOM 671 N N . PHE A 1 86 ? -0.039 11.541 5.308 1.00 97.81 86 PHE A N 1
ATOM 672 C CA . PHE A 1 86 ? 1.196 10.907 4.854 1.00 97.81 86 PHE A CA 1
ATOM 673 C C . PHE A 1 86 ? 1.205 10.675 3.341 1.00 97.81 86 PHE A C 1
ATOM 675 O O . PHE A 1 86 ? 2.157 11.059 2.663 1.00 97.81 86 PHE A O 1
ATOM 682 N N . ALA A 1 87 ? 0.108 10.154 2.796 1.00 97.44 87 ALA A N 1
ATOM 683 C CA . ALA A 1 87 ? -0.040 9.871 1.374 1.00 97.44 87 ALA A CA 1
ATOM 684 C C . ALA A 1 87 ? 0.005 11.116 0.471 1.00 97.44 87 ALA A C 1
ATOM 686 O O . ALA A 1 87 ? 0.290 10.985 -0.713 1.00 97.44 87 ALA A O 1
ATOM 687 N N . GLN A 1 88 ? -0.223 12.327 0.996 1.00 95.56 88 GLN A N 1
ATOM 688 C CA . GLN A 1 88 ? -0.120 13.559 0.196 1.00 95.56 88 GLN A CA 1
ATOM 689 C C . GLN A 1 88 ? 1.319 13.884 -0.209 1.00 95.56 88 GLN A C 1
ATOM 691 O O . GLN A 1 88 ? 1.535 14.565 -1.211 1.00 95.56 88 GLN A O 1
ATOM 696 N N . THR A 1 89 ? 2.293 13.429 0.579 1.00 93.25 89 THR A N 1
ATOM 697 C CA . THR A 1 89 ? 3.713 13.765 0.412 1.00 93.25 89 THR A CA 1
ATOM 698 C C . THR A 1 89 ? 4.599 12.545 0.179 1.00 93.25 89 THR A C 1
ATOM 700 O O . THR A 1 89 ? 5.772 12.716 -0.141 1.00 93.25 89 THR A O 1
ATOM 703 N N . HIS A 1 90 ? 4.053 11.330 0.290 1.00 93.50 90 HIS A N 1
ATOM 704 C CA . HIS A 1 90 ? 4.795 10.078 0.142 1.00 93.50 90 HIS A CA 1
ATOM 705 C C . HIS A 1 90 ? 4.285 9.258 -1.041 1.00 93.50 90 HIS A C 1
ATOM 707 O O . HIS A 1 90 ? 3.083 9.130 -1.274 1.00 93.50 90 HIS A O 1
ATOM 713 N N . SER A 1 91 ? 5.223 8.683 -1.794 1.00 93.50 91 SER A N 1
ATOM 714 C CA . SER A 1 91 ? 4.914 7.863 -2.963 1.00 93.50 91 SER A CA 1
ATOM 715 C C . SER A 1 91 ? 4.607 6.430 -2.531 1.00 93.50 91 SER A C 1
ATOM 717 O O . SER A 1 91 ? 5.508 5.631 -2.296 1.00 93.50 91 SER A O 1
ATOM 719 N N . LEU A 1 92 ? 3.319 6.120 -2.400 1.00 96.75 92 LEU A N 1
ATOM 720 C CA . LEU A 1 92 ? 2.844 4.797 -2.002 1.00 96.75 92 LEU A CA 1
ATOM 721 C C . LEU A 1 92 ? 2.592 3.920 -3.226 1.00 96.75 92 LEU A C 1
ATOM 723 O O . LEU A 1 92 ? 1.957 4.351 -4.185 1.00 96.75 92 LEU A O 1
ATOM 727 N N . PHE A 1 93 ? 3.025 2.666 -3.184 1.00 95.62 93 PHE A N 1
ATOM 728 C CA . PHE A 1 93 ? 2.770 1.691 -4.245 1.00 95.62 93 PHE A CA 1
ATOM 729 C C . PHE A 1 93 ? 1.561 0.810 -3.967 1.00 95.62 93 PHE A C 1
ATOM 731 O O . PHE A 1 93 ? 0.881 0.390 -4.906 1.00 95.62 93 PHE A O 1
ATOM 738 N N . LYS A 1 94 ? 1.295 0.529 -2.689 1.00 96.56 94 LYS A N 1
ATOM 739 C CA . LYS A 1 94 ? 0.219 -0.367 -2.276 1.00 96.56 94 LYS A CA 1
ATOM 740 C C . LYS A 1 94 ? -0.438 0.121 -0.996 1.00 96.56 94 LYS A C 1
ATOM 742 O O . LYS A 1 94 ? 0.253 0.461 -0.036 1.00 96.56 94 LYS A O 1
ATOM 747 N N . LEU A 1 95 ? -1.765 0.089 -0.976 1.00 98.25 95 LEU A N 1
ATOM 748 C CA . LEU A 1 95 ? -2.548 0.072 0.256 1.00 98.25 95 LEU A CA 1
ATOM 749 C C . LEU A 1 95 ? -3.057 -1.355 0.449 1.00 98.25 95 LEU A C 1
ATOM 751 O O . LEU A 1 95 ? -3.592 -1.945 -0.488 1.00 98.25 95 LEU A O 1
ATOM 755 N N . MET A 1 96 ? -2.886 -1.916 1.637 1.00 97.88 96 MET A N 1
ATOM 756 C CA . MET A 1 96 ? -3.395 -3.238 1.985 1.00 97.88 96 MET A CA 1
ATOM 757 C C . MET A 1 96 ? -4.361 -3.105 3.149 1.00 97.88 96 MET A C 1
ATOM 759 O O . MET A 1 96 ? -4.017 -2.551 4.196 1.00 97.88 96 MET A O 1
ATOM 763 N N . LEU A 1 97 ? -5.574 -3.594 2.932 1.00 98.38 97 LEU A N 1
ATOM 764 C CA . LEU A 1 97 ? -6.662 -3.575 3.892 1.00 98.38 97 LEU A CA 1
ATOM 765 C C . LEU A 1 97 ? -6.851 -4.988 4.430 1.00 98.38 97 LEU A C 1
ATOM 767 O O . LEU A 1 97 ? -6.970 -5.925 3.639 1.00 98.38 97 LEU A O 1
ATOM 771 N N . ILE A 1 98 ? -6.897 -5.123 5.752 1.00 97.75 98 ILE A N 1
ATOM 772 C CA . ILE A 1 98 ? -7.164 -6.393 6.434 1.00 97.75 98 ILE A CA 1
ATOM 773 C C . ILE A 1 98 ? -8.538 -6.287 7.084 1.00 97.75 98 ILE A C 1
ATOM 775 O O . ILE A 1 98 ? -8.826 -5.334 7.815 1.00 97.75 98 ILE A O 1
ATOM 779 N N . VAL A 1 99 ? -9.399 -7.241 6.749 1.00 96.31 99 VAL A N 1
ATOM 780 C CA . VAL A 1 99 ? -10.828 -7.209 7.036 1.00 96.31 99 VAL A CA 1
ATOM 781 C C . VAL A 1 99 ? -11.249 -8.542 7.643 1.00 96.31 99 VAL A C 1
ATOM 783 O O . VAL A 1 99 ? -11.132 -9.599 7.016 1.00 96.31 99 VAL A O 1
ATOM 786 N N . ASP A 1 100 ? -11.776 -8.487 8.861 1.00 90.38 100 ASP A N 1
ATOM 787 C CA . ASP A 1 100 ? -12.097 -9.692 9.627 1.00 90.38 100 ASP A CA 1
ATOM 788 C C . ASP A 1 100 ? -13.439 -10.323 9.228 1.00 90.38 100 ASP A C 1
ATOM 790 O O . ASP A 1 100 ? -13.617 -11.533 9.377 1.00 90.38 100 ASP A O 1
ATOM 794 N N . ASP A 1 101 ? -14.377 -9.539 8.685 1.00 93.06 101 ASP A N 1
ATOM 795 C CA . ASP A 1 101 ? -15.732 -10.000 8.381 1.00 93.06 101 ASP A CA 1
ATOM 796 C C . ASP A 1 101 ? -16.191 -9.711 6.939 1.00 93.06 101 ASP A C 1
ATOM 798 O O . ASP A 1 101 ? -15.820 -8.728 6.289 1.00 93.06 101 ASP A O 1
ATOM 802 N N . THR A 1 102 ? -17.046 -10.597 6.424 1.00 93.81 102 THR A N 1
ATOM 803 C CA . THR A 1 102 ? -17.533 -10.548 5.040 1.00 93.81 102 THR A CA 1
ATOM 804 C C . THR A 1 102 ? -18.431 -9.342 4.762 1.00 93.81 102 THR A C 1
ATOM 806 O O . THR A 1 102 ? -18.427 -8.836 3.639 1.00 93.81 102 THR A O 1
ATOM 809 N N . GLN A 1 103 ? -19.189 -8.861 5.751 1.00 96.19 103 GLN A N 1
ATOM 810 C CA . GLN A 1 103 ? -20.095 -7.727 5.565 1.00 96.19 103 GLN A CA 1
ATOM 811 C C . GLN A 1 103 ? -19.295 -6.435 5.359 1.00 96.19 103 GLN A C 1
ATOM 813 O O . GLN A 1 103 ? -19.568 -5.687 4.415 1.00 96.19 103 GLN A O 1
ATOM 818 N N . THR A 1 104 ? -18.258 -6.210 6.169 1.00 96.81 104 THR A N 1
ATOM 819 C CA . THR A 1 104 ? -17.312 -5.105 5.985 1.00 96.81 104 THR A CA 1
ATOM 820 C C . THR A 1 104 ? -16.585 -5.225 4.648 1.00 96.81 104 THR A C 1
ATOM 822 O O . THR A 1 104 ? -16.488 -4.232 3.931 1.00 96.81 104 THR A O 1
ATOM 825 N N . MET A 1 105 ? -16.139 -6.425 4.252 1.00 96.50 105 MET A N 1
ATOM 826 C CA . MET A 1 105 ? -15.486 -6.642 2.950 1.00 96.50 105 MET A CA 1
ATOM 827 C C . MET A 1 105 ? -16.398 -6.245 1.777 1.00 96.50 105 MET A C 1
ATOM 829 O O . MET A 1 105 ? -15.960 -5.569 0.846 1.00 96.50 105 MET A O 1
ATOM 833 N N . GLN A 1 106 ? -17.677 -6.625 1.814 1.00 96.25 106 GLN A N 1
ATOM 834 C CA . GLN A 1 106 ? -18.644 -6.242 0.780 1.00 96.25 106 GLN A CA 1
ATOM 835 C C . GLN A 1 106 ? -18.897 -4.730 0.758 1.00 96.25 106 GLN A C 1
ATOM 837 O O . GLN A 1 106 ? -18.903 -4.124 -0.315 1.00 96.25 106 GLN A O 1
ATOM 842 N N . ALA A 1 107 ? -19.059 -4.108 1.928 1.00 97.25 107 ALA A N 1
ATOM 843 C CA . ALA A 1 107 ? -19.254 -2.665 2.037 1.00 97.25 107 ALA A CA 1
ATOM 844 C C . ALA A 1 107 ? -18.027 -1.873 1.549 1.00 97.25 107 ALA A C 1
ATOM 846 O O . ALA A 1 107 ? -18.186 -0.864 0.861 1.00 97.25 107 ALA A O 1
ATOM 847 N N . LEU A 1 108 ? -16.813 -2.348 1.847 1.00 96.88 108 LEU A N 1
ATOM 848 C CA . LEU A 1 108 ? -15.565 -1.776 1.340 1.00 96.88 108 LEU A CA 1
ATOM 849 C C . LEU A 1 108 ? -15.497 -1.839 -0.179 1.00 96.88 108 LEU A C 1
ATOM 851 O O . LEU A 1 108 ? -15.216 -0.823 -0.806 1.00 96.88 108 LEU A O 1
ATOM 855 N N . LYS A 1 109 ? -15.781 -3.002 -0.774 1.00 95.88 109 LYS A N 1
ATOM 856 C CA . LYS A 1 109 ? -15.805 -3.156 -2.234 1.00 95.88 109 LYS A CA 1
ATOM 857 C C . LYS A 1 109 ? -16.794 -2.189 -2.875 1.00 95.88 109 LYS A C 1
ATOM 859 O O . LYS A 1 109 ? -16.399 -1.410 -3.729 1.00 95.88 109 LYS A O 1
ATOM 864 N N . CYS A 1 110 ? -18.025 -2.142 -2.364 1.00 97.00 110 CYS A N 1
ATOM 865 C CA . CYS A 1 110 ? -19.039 -1.204 -2.845 1.00 97.00 110 CYS A CA 1
ATOM 866 C C . CYS A 1 110 ? -18.591 0.262 -2.715 1.00 97.00 110 CYS A C 1
ATOM 868 O O . CYS A 1 110 ? -18.815 1.064 -3.620 1.00 97.00 110 CYS A O 1
ATOM 870 N N . GLN A 1 111 ? -17.921 0.630 -1.617 1.00 97.19 111 GLN A N 1
ATOM 871 C CA . GLN A 1 111 ? -17.356 1.971 -1.483 1.00 97.19 111 GLN A CA 1
ATOM 872 C C . GLN A 1 111 ? -16.232 2.205 -2.503 1.00 97.19 111 GLN A C 1
ATOM 874 O O . GLN A 1 111 ? -16.139 3.303 -3.049 1.00 97.19 111 GLN A O 1
ATOM 879 N N . LEU A 1 112 ? -15.373 1.219 -2.751 1.00 96.44 112 LEU A N 1
ATOM 880 C CA . LEU A 1 112 ? -14.227 1.343 -3.650 1.00 96.44 112 LEU A CA 1
ATOM 881 C C . LEU A 1 112 ? -14.605 1.289 -5.135 1.00 96.44 112 LEU A C 1
ATOM 883 O O . LEU A 1 112 ?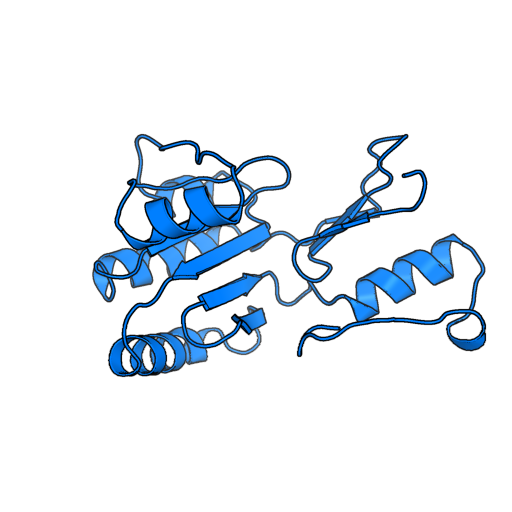 -13.838 1.795 -5.951 1.00 96.44 112 LEU A O 1
ATOM 887 N N . ASP A 1 113 ? -15.798 0.803 -5.483 1.00 95.25 113 ASP A N 1
ATOM 888 C CA . ASP A 1 113 ? -16.309 0.787 -6.861 1.00 95.25 113 ASP A CA 1
ATOM 889 C C . ASP A 1 113 ? -16.332 2.186 -7.500 1.00 95.25 113 ASP A C 1
ATOM 891 O O . ASP A 1 113 ? -16.159 2.315 -8.712 1.00 95.25 113 ASP A O 1
ATOM 895 N N . GLN A 1 114 ? -16.450 3.255 -6.701 1.00 95.75 114 GLN A N 1
ATOM 896 C CA . GLN A 1 114 ? -16.362 4.637 -7.196 1.00 95.75 114 GLN A CA 1
ATOM 897 C C . GLN A 1 114 ? -14.985 4.999 -7.785 1.00 95.75 114 GLN A C 1
ATOM 899 O O . GLN A 1 114 ? -14.859 6.001 -8.486 1.00 95.75 114 GLN A O 1
ATOM 904 N N . PHE A 1 115 ? -13.955 4.201 -7.491 1.00 95.56 115 PHE A N 1
ATOM 905 C CA . PHE A 1 115 ? -12.595 4.343 -8.009 1.00 95.56 115 PHE A CA 1
ATOM 906 C C . PHE A 1 115 ? -12.293 3.350 -9.143 1.00 95.56 115 PHE A C 1
ATOM 908 O O . PHE A 1 115 ? -11.144 3.226 -9.582 1.00 95.56 115 PHE A O 1
ATOM 915 N N . THR A 1 116 ? -13.307 2.644 -9.646 1.00 92.31 116 THR A N 1
ATOM 916 C CA . THR A 1 116 ? -13.155 1.769 -10.810 1.00 92.31 116 THR A CA 1
ATOM 917 C C . THR A 1 116 ? -12.604 2.565 -11.991 1.00 92.31 116 THR A C 1
ATOM 919 O O . THR A 1 116 ? -13.091 3.645 -12.316 1.00 92.31 116 THR A O 1
ATOM 922 N N . GLY A 1 117 ? -11.558 2.037 -12.629 1.00 92.38 117 GLY A N 1
ATOM 923 C CA . GLY A 1 117 ? -10.889 2.699 -13.750 1.00 92.38 117 GLY A CA 1
ATOM 924 C C . GLY A 1 117 ? -9.872 3.774 -13.353 1.00 92.38 117 GLY A C 1
ATOM 925 O O . GLY A 1 117 ? -9.293 4.390 -14.243 1.00 92.38 117 GLY A O 1
ATOM 926 N N . VAL A 1 118 ? -9.612 3.988 -12.056 1.00 94.12 118 VAL A N 1
ATOM 927 C CA . VAL A 1 118 ? -8.496 4.835 -11.580 1.00 94.12 118 VAL A CA 1
ATOM 928 C C . VAL A 1 118 ? -7.525 4.109 -10.643 1.00 94.12 118 VAL A C 1
ATOM 930 O O . VAL A 1 118 ? -6.371 4.524 -10.525 1.00 94.12 118 VAL A O 1
ATOM 933 N N . ILE A 1 119 ? -7.943 2.999 -10.031 1.00 94.62 119 ILE A N 1
ATOM 934 C CA . ILE A 1 119 ? -7.091 2.092 -9.245 1.00 94.62 119 ILE A CA 1
ATOM 935 C C . ILE A 1 119 ? -7.253 0.647 -9.717 1.00 94.62 119 ILE A C 1
ATOM 937 O O . ILE A 1 119 ? -8.278 0.291 -10.297 1.00 94.62 119 ILE A O 1
ATOM 941 N N . ASN A 1 120 ? -6.273 -0.193 -9.390 1.00 93.12 120 ASN A N 1
ATOM 942 C CA . ASN A 1 120 ? -6.471 -1.636 -9.329 1.00 93.12 120 ASN A CA 1
ATOM 943 C C . ASN A 1 120 ? -6.843 -2.005 -7.894 1.00 93.12 120 ASN A C 1
ATOM 945 O O . ASN A 1 120 ? -6.124 -1.651 -6.961 1.00 93.12 120 ASN A O 1
ATOM 949 N N . CYS A 1 121 ? -7.963 -2.704 -7.721 1.00 93.94 121 CYS A N 1
ATOM 950 C CA . CYS A 1 121 ? -8.407 -3.216 -6.432 1.00 93.94 121 CYS A CA 1
ATOM 951 C C . CYS A 1 121 ? -8.618 -4.727 -6.542 1.00 93.94 121 CYS A C 1
ATOM 953 O O . CYS A 1 121 ? -9.415 -5.183 -7.363 1.00 93.94 121 CYS A O 1
ATOM 955 N N . GLN A 1 122 ? -7.873 -5.504 -5.759 1.00 91.56 122 GLN A N 1
ATOM 956 C CA . GLN A 1 122 ? -7.856 -6.963 -5.846 1.00 91.56 122 GLN A CA 1
ATOM 957 C C . GLN A 1 122 ? -8.022 -7.581 -4.465 1.00 91.56 122 GLN A C 1
ATOM 959 O O . GLN A 1 122 ? -7.383 -7.161 -3.505 1.00 91.56 122 GLN A O 1
ATOM 964 N N . GLN A 1 123 ? -8.877 -8.595 -4.359 1.00 92.44 123 GLN A N 1
ATOM 965 C CA . GLN A 1 123 ? -9.010 -9.362 -3.127 1.00 92.44 123 GLN A CA 1
ATOM 966 C C . GLN A 1 123 ? -8.001 -10.511 -3.129 1.00 92.44 123 GLN A C 1
ATOM 968 O O . GLN A 1 123 ? -7.956 -11.287 -4.084 1.00 92.44 123 GLN A O 1
ATOM 973 N N . ALA A 1 124 ? -7.232 -10.636 -2.050 1.00 87.06 124 ALA A N 1
ATOM 974 C CA . ALA A 1 124 ? -6.333 -11.758 -1.817 1.00 87.06 124 ALA A CA 1
ATOM 975 C C . ALA A 1 124 ? -6.890 -12.624 -0.675 1.00 87.06 124 ALA A C 1
ATOM 977 O O . ALA A 1 124 ? -7.024 -12.192 0.472 1.00 87.06 124 ALA A O 1
ATOM 978 N N . GLY A 1 125 ? -7.276 -13.859 -0.998 1.00 88.00 125 GLY A N 1
ATOM 979 C CA . GLY A 1 125 ? -7.975 -14.730 -0.051 1.00 88.00 125 GLY A CA 1
ATOM 980 C C . GLY A 1 125 ? -9.270 -14.101 0.482 1.00 88.00 125 GLY A C 1
ATOM 981 O O . GLY A 1 125 ? -9.942 -13.339 -0.209 1.00 88.00 125 GLY A O 1
ATOM 982 N N . ASN A 1 126 ? -9.632 -14.415 1.727 1.00 89.00 126 ASN A N 1
ATOM 983 C CA . ASN A 1 126 ? -10.902 -13.965 2.310 1.00 89.00 126 ASN A CA 1
ATOM 984 C C . ASN A 1 126 ? -10.804 -12.632 3.061 1.00 89.00 126 ASN A C 1
ATOM 986 O O . ASN A 1 126 ? -11.813 -11.945 3.196 1.00 89.00 126 ASN A O 1
ATOM 990 N N . HIS A 1 127 ? -9.605 -12.264 3.515 1.00 93.44 127 HIS A N 1
ATOM 991 C CA . HIS A 1 127 ? -9.412 -11.195 4.499 1.00 93.44 127 HIS A CA 1
ATOM 992 C C . HIS A 1 127 ? -8.677 -9.973 3.959 1.00 93.44 127 HIS A C 1
ATOM 994 O O . HIS A 1 127 ? -8.691 -8.933 4.608 1.00 93.44 127 HIS A O 1
ATOM 1000 N N . TYR A 1 128 ? -8.057 -10.067 2.781 1.00 96.00 128 TYR A N 1
ATOM 1001 C CA . TYR A 1 128 ? -7.214 -8.995 2.269 1.00 96.00 128 TYR A CA 1
ATOM 1002 C C . TYR A 1 128 ? -7.819 -8.336 1.040 1.00 96.00 128 TYR A C 1
ATOM 1004 O O . TYR A 1 128 ? -8.305 -9.007 0.127 1.00 96.00 128 TYR A O 1
ATOM 1012 N N . LEU A 1 129 ? -7.724 -7.012 1.000 1.00 96.56 129 LEU A N 1
ATOM 1013 C CA . LEU A 1 129 ? -7.984 -6.213 -0.187 1.00 96.56 129 LEU A CA 1
ATOM 1014 C C . LEU A 1 129 ? -6.768 -5.328 -0.461 1.00 96.56 129 LEU A C 1
ATOM 1016 O O . LEU A 1 129 ? -6.354 -4.540 0.388 1.00 96.56 129 LEU A O 1
ATOM 1020 N N . GLU A 1 130 ? -6.188 -5.466 -1.644 1.00 95.88 130 GLU A N 1
ATOM 1021 C CA . GLU A 1 130 ? -5.034 -4.694 -2.084 1.00 95.88 130 GLU A CA 1
ATOM 1022 C C . GLU A 1 130 ? -5.459 -3.628 -3.089 1.00 95.88 130 GLU A C 1
ATOM 1024 O O . GLU A 1 130 ? -6.237 -3.889 -4.009 1.00 95.88 130 GLU A O 1
ATOM 1029 N N . ILE A 1 131 ? -4.921 -2.424 -2.920 1.00 96.62 131 ILE A N 1
ATOM 1030 C CA . ILE A 1 131 ? -5.117 -1.292 -3.818 1.00 96.62 131 ILE A CA 1
ATOM 1031 C C . ILE A 1 131 ? -3.754 -0.866 -4.355 1.00 96.62 131 ILE A C 1
ATOM 1033 O O . ILE A 1 131 ? -2.870 -0.484 -3.586 1.00 96.62 131 ILE A O 1
ATOM 1037 N N . THR A 1 132 ? -3.596 -0.894 -5.674 1.00 95.56 132 THR A N 1
ATOM 1038 C CA . THR A 1 132 ? -2.392 -0.442 -6.384 1.00 95.56 132 THR A CA 1
ATOM 1039 C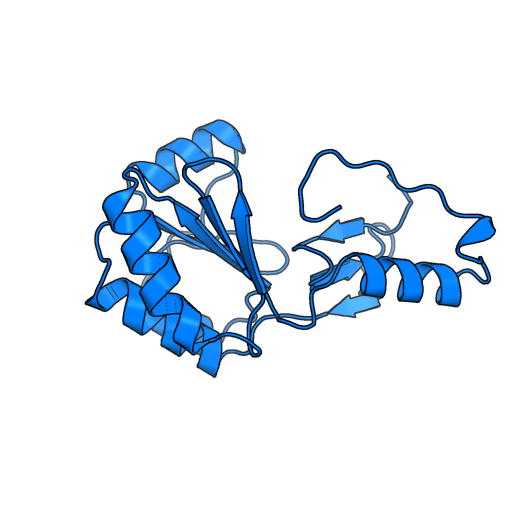 C . THR A 1 132 ? -2.762 0.516 -7.518 1.00 95.56 132 THR A C 1
ATOM 1041 O O . THR A 1 132 ? -3.936 0.736 -7.833 1.00 95.56 132 THR A O 1
ATOM 1044 N N . SER A 1 133 ? -1.754 1.145 -8.126 1.00 93.56 133 SER A N 1
ATOM 1045 C CA . SER A 1 133 ? -1.955 1.992 -9.307 1.00 93.56 133 SER A CA 1
ATOM 1046 C C . SER A 1 133 ? -2.646 1.206 -10.422 1.00 93.56 133 SER A C 1
ATOM 1048 O O . SER A 1 133 ? -2.290 0.057 -10.664 1.00 93.56 133 SER A O 1
ATOM 1050 N N . LEU A 1 134 ? -3.562 1.826 -11.172 1.00 90.19 134 LEU A N 1
ATOM 1051 C CA . LEU A 1 134 ? -4.154 1.190 -12.361 1.00 90.19 134 LEU A CA 1
ATOM 1052 C C . LEU A 1 134 ? -3.080 0.749 -13.375 1.00 90.19 134 LEU A C 1
ATOM 1054 O O . LEU A 1 134 ? -3.231 -0.258 -14.059 1.00 90.19 134 LEU A O 1
ATOM 1058 N N . ARG A 1 135 ? -1.962 1.488 -13.429 1.00 85.25 135 ARG A N 1
ATOM 1059 C CA . ARG A 1 135 ? -0.801 1.184 -14.281 1.00 85.25 135 ARG A CA 1
ATOM 1060 C C . ARG A 1 135 ? 0.064 0.038 -13.750 1.00 85.25 135 ARG A C 1
ATOM 1062 O O . ARG A 1 135 ? 0.914 -0.460 -14.479 1.00 85.25 135 ARG A O 1
ATOM 1069 N N . ALA A 1 136 ? -0.120 -0.368 -12.494 1.00 79.88 136 ALA A N 1
ATOM 1070 C CA . ALA A 1 136 ? 0.555 -1.522 -11.918 1.00 79.88 136 ALA A CA 1
ATOM 1071 C C . ALA A 1 136 ? -0.120 -2.798 -12.438 1.00 79.88 136 ALA A C 1
ATOM 1073 O O . ALA A 1 136 ? -1.042 -3.325 -11.813 1.00 79.88 136 ALA A O 1
ATOM 1074 N N . GLN A 1 137 ? 0.308 -3.245 -13.619 1.00 71.62 137 GLN A N 1
ATOM 1075 C CA . GLN A 1 137 ? -0.108 -4.509 -14.219 1.00 71.62 137 GLN A CA 1
ATOM 1076 C C . GLN A 1 137 ? 1.128 -5.366 -14.499 1.00 71.62 137 GLN A C 1
ATOM 1078 O O . GLN A 1 137 ? 1.991 -4.974 -15.289 1.00 71.62 137 GLN A O 1
ATOM 1083 N N . LYS A 1 138 ? 1.209 -6.552 -13.875 1.00 66.56 138 LYS A N 1
ATOM 1084 C CA . LYS A 1 138 ? 2.363 -7.462 -14.000 1.00 66.56 138 LYS A CA 1
ATOM 1085 C C . LYS A 1 138 ? 2.688 -7.783 -15.456 1.00 66.56 138 LYS A C 1
ATOM 1087 O O . LYS A 1 138 ? 3.850 -7.696 -15.834 1.00 66.56 138 LYS A O 1
ATOM 1092 N N . ALA A 1 139 ? 1.673 -8.064 -16.276 1.00 64.00 139 ALA A N 1
ATOM 1093 C CA . ALA A 1 139 ? 1.849 -8.350 -17.699 1.00 64.00 139 ALA A CA 1
ATOM 1094 C C . ALA A 1 139 ? 2.557 -7.206 -18.445 1.00 64.00 139 ALA A C 1
ATOM 1096 O O . ALA A 1 139 ? 3.508 -7.448 -19.181 1.00 64.00 139 ALA A O 1
ATOM 1097 N N . GLN A 1 140 ? 2.170 -5.951 -18.193 1.00 65.44 140 GLN A N 1
ATOM 1098 C CA . GLN A 1 140 ? 2.825 -4.787 -18.799 1.00 65.44 140 GLN A CA 1
ATOM 1099 C C . GLN A 1 140 ? 4.275 -4.632 -18.313 1.00 65.44 140 GLN A C 1
ATOM 1101 O O . GLN A 1 140 ? 5.173 -4.267 -19.076 1.00 65.44 140 GLN A O 1
ATOM 1106 N N . GLY A 1 141 ? 4.509 -4.949 -17.042 1.00 65.31 141 GLY A N 1
ATOM 1107 C CA . GLY A 1 141 ? 5.835 -4.980 -16.448 1.00 65.31 141 GLY A CA 1
ATOM 1108 C C . GLY A 1 141 ? 6.761 -6.023 -17.084 1.00 65.31 141 GLY A C 1
ATOM 1109 O O . GLY A 1 141 ? 7.900 -5.714 -17.432 1.00 65.31 141 GLY A O 1
ATOM 1110 N N . ILE A 1 142 ? 6.251 -7.238 -17.293 1.00 68.88 142 ILE A N 1
ATOM 1111 C CA . ILE A 1 142 ? 6.960 -8.331 -17.971 1.00 68.88 142 ILE A CA 1
ATOM 1112 C C . ILE A 1 142 ? 7.233 -7.967 -19.433 1.00 68.88 142 ILE A C 1
ATOM 1114 O O . ILE A 1 142 ? 8.352 -8.158 -19.897 1.00 68.88 142 ILE A O 1
ATOM 1118 N N . MET A 1 143 ? 6.265 -7.374 -20.138 1.00 65.31 143 MET A N 1
ATOM 1119 C CA . MET A 1 143 ? 6.458 -6.884 -21.510 1.00 65.31 143 MET A CA 1
ATOM 1120 C C . MET A 1 143 ? 7.587 -5.857 -21.600 1.00 65.31 143 MET A C 1
ATOM 1122 O O . MET A 1 143 ? 8.481 -6.001 -22.428 1.00 65.31 143 MET A O 1
ATOM 1126 N N . THR A 1 144 ? 7.606 -4.879 -20.690 1.00 65.50 144 THR A N 1
ATOM 1127 C CA . THR A 1 144 ? 8.685 -3.876 -20.608 1.00 65.50 144 THR A CA 1
ATOM 1128 C C . THR A 1 144 ? 10.053 -4.536 -20.404 1.00 65.50 144 THR A C 1
ATOM 1130 O O . THR A 1 144 ? 11.056 -4.115 -20.981 1.00 65.50 144 THR A O 1
ATOM 1133 N N . LEU A 1 145 ? 10.106 -5.591 -19.584 1.00 68.81 145 LEU A N 1
ATOM 1134 C CA . LEU A 1 145 ? 11.335 -6.331 -19.327 1.00 68.81 145 LEU A CA 1
ATOM 1135 C C . LEU A 1 145 ? 11.802 -7.118 -20.562 1.00 68.81 145 LEU A C 1
ATOM 1137 O O . LEU A 1 145 ? 12.987 -7.057 -20.900 1.00 68.81 145 LEU A O 1
ATOM 1141 N N . LEU A 1 146 ? 10.884 -7.820 -21.230 1.00 70.56 146 LEU A N 1
ATOM 1142 C CA . LEU A 1 146 ? 11.155 -8.593 -22.443 1.00 70.56 146 LEU A CA 1
ATOM 1143 C C . LEU A 1 146 ? 11.675 -7.693 -23.571 1.00 70.56 146 LEU A C 1
ATOM 1145 O O . LEU A 1 146 ? 12.735 -7.977 -24.125 1.00 70.56 146 LEU A O 1
ATOM 1149 N N . GLU A 1 147 ? 11.018 -6.553 -23.812 1.00 66.19 147 GLU A N 1
ATOM 1150 C CA . GLU A 1 147 ? 11.458 -5.547 -24.791 1.00 66.19 147 GLU A CA 1
ATOM 1151 C C . GLU A 1 147 ? 12.873 -5.037 -24.491 1.00 66.19 147 GLU A C 1
ATOM 1153 O O . GLU A 1 147 ? 13.712 -4.964 -25.386 1.00 66.19 147 GLU A O 1
ATOM 1158 N N . SER A 1 148 ? 13.174 -4.735 -23.222 1.00 67.56 148 SER A N 1
ATOM 1159 C CA . SER A 1 148 ? 14.509 -4.265 -22.820 1.00 67.56 148 SER A CA 1
ATOM 1160 C C . SER A 1 148 ? 15.612 -5.328 -22.920 1.00 67.56 148 SER A C 1
ATOM 1162 O O . SER A 1 148 ? 16.792 -4.980 -22.876 1.00 67.56 148 SER A O 1
ATOM 1164 N N . SER A 1 149 ? 15.230 -6.603 -23.043 1.00 65.44 149 SER A N 1
ATOM 1165 C CA . SER A 1 149 ? 16.138 -7.755 -23.112 1.00 65.44 149 SER A CA 1
ATOM 1166 C C . SER A 1 149 ? 16.200 -8.386 -24.508 1.00 65.44 149 SER A C 1
ATOM 1168 O O . SER A 1 149 ? 16.812 -9.439 -24.651 1.00 65.44 149 SER A O 1
ATOM 1170 N N . GLU A 1 150 ? 15.557 -7.776 -25.514 1.00 73.38 150 GLU A N 1
ATOM 1171 C CA . GLU A 1 150 ? 15.396 -8.319 -26.876 1.00 73.38 150 GLU A CA 1
ATOM 1172 C C . GLU A 1 150 ? 14.762 -9.727 -26.920 1.00 73.38 150 GLU A C 1
ATOM 1174 O O . GLU A 1 150 ? 14.989 -10.491 -27.855 1.00 73.38 150 GLU A O 1
ATOM 1179 N N . LEU A 1 151 ? 13.947 -10.070 -25.917 1.00 71.06 151 LEU A N 1
ATOM 1180 C CA . LEU A 1 151 ? 13.245 -11.351 -25.822 1.00 71.06 151 LEU A CA 1
ATOM 1181 C C . LEU A 1 151 ? 11.773 -11.190 -26.202 1.00 71.06 151 LEU A C 1
ATOM 1183 O O . LEU A 1 151 ? 11.156 -10.148 -25.980 1.00 71.06 151 LEU A O 1
ATOM 1187 N N . THR A 1 152 ? 11.182 -12.248 -26.743 1.00 72.44 152 THR A N 1
ATOM 1188 C CA . THR A 1 152 ? 9.761 -12.294 -27.093 1.00 72.44 152 THR A CA 1
ATOM 1189 C C . THR A 1 152 ? 8.946 -13.071 -26.061 1.00 72.44 152 THR A C 1
ATOM 1191 O O . THR A 1 152 ? 9.455 -13.901 -25.312 1.00 72.44 152 THR A O 1
ATOM 1194 N N . LEU A 1 153 ? 7.629 -12.851 -26.053 1.00 66.44 153 LEU A N 1
ATOM 1195 C CA . LEU A 1 153 ? 6.684 -13.610 -25.223 1.00 66.44 153 LEU A CA 1
ATOM 1196 C C . LEU A 1 153 ? 6.746 -15.125 -25.492 1.00 66.44 153 LEU A C 1
ATOM 1198 O O . LEU A 1 153 ? 6.505 -15.914 -24.587 1.00 66.44 153 LEU A O 1
ATOM 1202 N N . ALA A 1 154 ? 7.103 -15.532 -26.717 1.00 70.25 154 ALA A N 1
ATOM 1203 C CA . ALA A 1 154 ? 7.269 -16.937 -27.095 1.00 70.25 154 ALA A CA 1
ATOM 1204 C C . ALA A 1 154 ? 8.490 -17.603 -26.432 1.00 70.25 154 ALA A C 1
ATOM 1206 O O . ALA A 1 154 ? 8.559 -18.828 -26.358 1.00 70.25 154 ALA A O 1
ATOM 1207 N N . GLU A 1 155 ? 9.435 -16.802 -25.942 1.00 68.00 155 GLU A N 1
ATOM 1208 C CA . GLU A 1 155 ? 10.646 -17.243 -25.244 1.00 68.00 155 GLU A CA 1
ATOM 1209 C C . GLU A 1 155 ? 10.496 -17.134 -23.717 1.00 68.00 155 GLU A C 1
ATOM 1211 O O . GLU A 1 155 ? 11.421 -17.461 -22.972 1.00 68.00 155 GLU A O 1
ATOM 1216 N N . ALA A 1 156 ? 9.326 -16.694 -23.241 1.00 67.81 156 ALA A N 1
ATOM 1217 C CA . ALA A 1 156 ? 9.017 -16.508 -21.833 1.00 67.81 156 ALA A CA 1
ATOM 1218 C C . ALA A 1 156 ? 8.076 -17.604 -21.310 1.00 67.81 156 ALA A C 1
ATOM 1220 O O . ALA A 1 156 ? 7.130 -18.021 -21.975 1.00 67.81 156 ALA A O 1
ATOM 1221 N N . ALA A 1 157 ? 8.302 -18.028 -20.067 1.00 68.56 157 ALA A N 1
ATOM 1222 C CA . ALA A 1 157 ? 7.369 -18.848 -19.304 1.00 68.56 157 ALA A CA 1
ATOM 1223 C C . ALA A 1 157 ? 7.047 -18.135 -17.985 1.00 68.56 157 ALA A C 1
ATOM 1225 O O . ALA A 1 157 ? 7.958 -17.682 -17.291 1.00 68.56 157 ALA A O 1
ATOM 1226 N N . ALA A 1 158 ? 5.761 -18.039 -17.645 1.00 64.44 158 ALA A N 1
ATOM 1227 C CA . ALA A 1 158 ? 5.287 -17.488 -16.379 1.00 64.44 158 ALA A CA 1
ATOM 1228 C C . ALA A 1 158 ? 4.725 -18.613 -15.501 1.00 64.44 158 ALA A C 1
ATOM 1230 O O . ALA A 1 158 ? 4.046 -19.513 -15.994 1.00 64.44 158 ALA A O 1
ATOM 1231 N N . PHE A 1 159 ? 5.017 -18.557 -14.203 1.00 66.38 159 PHE A N 1
ATOM 1232 C CA . PHE A 1 159 ? 4.472 -19.462 -13.195 1.00 66.38 159 PHE A CA 1
ATOM 1233 C C . PHE A 1 159 ? 3.805 -18.620 -12.114 1.00 66.38 159 PHE A C 1
ATOM 1235 O O . PHE A 1 159 ? 4.422 -17.675 -11.624 1.00 66.38 159 PHE A O 1
ATOM 1242 N N . GLY A 1 160 ? 2.582 -18.983 -11.737 1.00 59.09 160 GLY A N 1
ATOM 1243 C CA . GLY A 1 160 ? 1.818 -18.276 -10.722 1.00 59.09 160 GLY A CA 1
ATOM 1244 C C . GLY A 1 160 ? 0.595 -19.058 -10.263 1.00 59.09 160 GLY A C 1
ATOM 1245 O O . GLY A 1 160 ? 0.107 -19.940 -10.974 1.00 59.09 160 GLY A O 1
ATOM 1246 N N . ASP A 1 161 ? 0.152 -18.777 -9.047 1.00 58.38 161 ASP A N 1
ATOM 1247 C CA . ASP A 1 161 ? -0.983 -19.409 -8.370 1.00 58.38 161 ASP A CA 1
ATOM 1248 C C . ASP A 1 161 ? -2.056 -18.390 -7.944 1.00 58.38 161 ASP A C 1
ATOM 1250 O O . ASP A 1 161 ? -3.126 -18.774 -7.458 1.00 58.38 161 ASP A O 1
ATOM 1254 N N . GLY A 1 162 ? -1.804 -17.095 -8.165 1.00 49.62 162 GLY A N 1
ATOM 1255 C CA . GLY A 1 162 ? -2.702 -15.995 -7.849 1.00 49.62 162 GLY A CA 1
ATOM 1256 C C . GLY A 1 162 ? -3.559 -15.531 -9.029 1.00 49.62 162 GLY A C 1
ATOM 1257 O O . GLY A 1 162 ? -3.217 -15.678 -10.196 1.00 49.62 162 GLY A O 1
ATOM 1258 N N . HIS A 1 163 ? -4.678 -14.866 -8.726 1.00 49.06 163 HIS A N 1
ATOM 1259 C CA . HIS A 1 163 ? -5.544 -14.215 -9.729 1.00 49.06 163 HIS A CA 1
ATOM 1260 C C . HIS A 1 163 ? -4.861 -13.035 -10.458 1.00 49.06 163 HIS A C 1
ATOM 1262 O O . HIS A 1 163 ? -5.430 -12.441 -11.370 1.00 49.06 163 HIS A O 1
ATOM 1268 N N . ASN A 1 164 ? -3.676 -12.648 -9.988 1.00 52.16 164 ASN A N 1
ATOM 1269 C CA . ASN A 1 164 ? -2.854 -11.536 -10.440 1.00 52.16 164 ASN A CA 1
ATOM 1270 C C . ASN A 1 164 ? -1.574 -12.001 -11.155 1.00 52.16 164 ASN A C 1
ATOM 1272 O O . ASN A 1 164 ? -0.689 -11.163 -11.343 1.00 52.16 164 ASN A O 1
ATOM 1276 N N . ASP A 1 165 ? -1.433 -13.293 -11.456 1.00 53.81 165 ASP A N 1
ATOM 1277 C CA . ASP A 1 165 ? -0.309 -13.870 -12.204 1.00 53.81 165 ASP A CA 1
ATOM 1278 C C . ASP A 1 165 ? -0.629 -14.085 -13.689 1.00 53.81 165 ASP A C 1
ATOM 1280 O O . ASP A 1 165 ? -1.796 -14.399 -14.018 1.00 53.81 165 ASP A O 1
#

Foldseek 3Di:
DQDWDAPLQQCWTAGPVVRDTLHHFFADLQVQLVLQVCCVVPPVVKFKWWDDPPFIEGCDCDDQNVVVCVVVVDDHDHDPDRPSVVSNPDGTFKMKIFADDPVSVVVSVVVCVVCPPQWDWDDDPRTIIMIGGPPSHNVVSVVSVCVVVVHDPVRDDDDDDDPSD

pLDDT: mean 87.53, std 13.04, range [49.06, 98.69]

Organism: NCBI:txid649758

Radius of gyration: 16.47 Å; chains: 1; bounding box: 42×33×43 Å

InterPro domains:
  IPR023214 HAD superfamily [G3DSA:3.40.50.1000] (3-165)
  IPR036412 HAD-like superfamily [SSF56784] (3-165)

Sequence (165 aa):
MTAPQIAFNGGLIFDPQTRKTLVHHALDPKLSSNILTILAQKFPQVSVSCYDQADWYVERVDGGILHEQALTRQKPIVIQQTLAQFAQTHSLFKLMLIVDDTQTMQALKCQLDQFTGVINCQQAGNHYLEITSLRAQKAQGIMTLLESSELTLAEAAAFGDGHND